Protein AF-A0A0R2JSH8-F1 (afdb_monomer_lite)

Organism: NCBI:txid1122148

Sequence (119 aa):
MTGVSPRQLRYWEQKGYIHSERNEKMASRVFNHKNFMMVKLIKFYLDDNFSLSTSVEKAQQHLNDVEATHAFVLKMHHGLVNRNGKNMIDMGYFDKEHKKRLYGYLDDAGQVVYQVAEI

Radius of gyration: 21.53 Å; chains: 1; bounding box: 46×37×56 Å

Structure (mmCIF, N/CA/C/O backbone):
data_AF-A0A0R2JSH8-F1
#
_entry.id   AF-A0A0R2JSH8-F1
#
loop_
_atom_site.group_PDB
_atom_site.id
_atom_site.type_symbol
_atom_site.label_atom_id
_atom_site.label_alt_id
_atom_site.label_comp_id
_atom_site.label_asym_id
_atom_site.label_entity_id
_atom_site.label_seq_id
_atom_site.pdbx_PDB_ins_code
_atom_site.Cartn_x
_atom_site.Cartn_y
_atom_site.Cartn_z
_atom_site.occupancy
_atom_site.B_iso_or_equiv
_atom_site.auth_seq_id
_atom_site.auth_comp_id
_atom_site.auth_asym_id
_atom_site.auth_atom_id
_atom_site.pdbx_PDB_model_num
ATOM 1 N N . MET A 1 1 ? -17.231 8.289 6.760 1.00 64.19 1 MET A N 1
ATOM 2 C CA . MET A 1 1 ? -15.815 8.620 6.461 1.00 64.19 1 MET A CA 1
ATOM 3 C C . MET A 1 1 ? -14.823 7.481 6.742 1.00 64.19 1 MET A C 1
ATOM 5 O O . MET A 1 1 ? -14.035 7.207 5.852 1.00 64.19 1 MET A O 1
ATOM 9 N N . THR A 1 2 ? -14.867 6.725 7.847 1.00 78.94 2 THR A N 1
ATOM 10 C CA . THR A 1 2 ? -14.123 5.433 7.944 1.00 78.94 2 THR A CA 1
ATOM 11 C C . THR A 1 2 ? -14.994 4.235 8.316 1.00 78.94 2 THR A C 1
ATOM 13 O O . THR A 1 2 ? -14.609 3.115 8.022 1.00 78.94 2 THR A O 1
ATOM 16 N N . GLY A 1 3 ? -16.178 4.457 8.900 1.00 86.06 3 GLY A N 1
ATOM 17 C CA . GLY A 1 3 ? -17.066 3.385 9.368 1.00 86.06 3 GLY A CA 1
ATOM 18 C C . GLY A 1 3 ? -16.689 2.831 10.748 1.00 86.06 3 GLY A C 1
ATOM 19 O O . GLY A 1 3 ? -17.269 1.845 11.181 1.00 86.06 3 GLY A O 1
ATOM 20 N N . VAL A 1 4 ? -15.723 3.453 11.433 1.00 92.06 4 VAL A N 1
ATOM 21 C CA . VAL A 1 4 ? -15.297 3.105 12.797 1.00 92.06 4 VAL A CA 1
ATOM 22 C C . VAL A 1 4 ? -15.989 4.027 13.799 1.00 92.06 4 VAL A C 1
ATOM 24 O O . VAL A 1 4 ? -16.067 5.237 13.577 1.00 92.06 4 VAL A O 1
ATOM 27 N N . SER A 1 5 ? -16.478 3.477 14.912 1.00 92.56 5 SER A N 1
ATOM 28 C CA . SER A 1 5 ? -17.132 4.274 15.956 1.00 92.56 5 SER A CA 1
ATOM 29 C C . SER A 1 5 ? -16.133 5.170 16.718 1.00 92.56 5 SER A C 1
ATOM 31 O O . SER A 1 5 ? -14.978 4.781 16.918 1.00 92.56 5 SER A O 1
ATOM 33 N N . PRO A 1 6 ? -16.559 6.332 17.254 1.00 90.12 6 PRO A N 1
ATOM 34 C CA . PRO A 1 6 ? -15.698 7.175 18.093 1.00 90.12 6 PRO A CA 1
ATOM 35 C C . PRO A 1 6 ? -15.108 6.443 19.310 1.00 90.12 6 PRO A C 1
ATOM 37 O O . PRO A 1 6 ? -13.984 6.728 19.724 1.00 90.12 6 PRO A O 1
ATOM 40 N N . ARG A 1 7 ? -15.843 5.471 19.871 1.00 92.19 7 ARG A N 1
ATOM 41 C CA . ARG A 1 7 ? -15.375 4.630 20.983 1.00 92.19 7 ARG A CA 1
ATOM 42 C C . ARG A 1 7 ? -14.214 3.731 20.563 1.00 92.19 7 ARG A C 1
ATOM 44 O O . ARG A 1 7 ? -13.235 3.650 21.299 1.00 92.19 7 ARG A O 1
ATOM 51 N N . GLN A 1 8 ? -14.299 3.099 19.392 1.00 93.88 8 GLN A N 1
ATOM 52 C CA . GLN A 1 8 ? -13.198 2.299 18.849 1.00 93.88 8 GLN A CA 1
ATOM 53 C C . GLN A 1 8 ? -11.969 3.162 18.572 1.00 93.88 8 GLN A C 1
ATOM 55 O O . GLN A 1 8 ? -10.881 2.792 18.991 1.00 93.88 8 GLN A O 1
ATOM 60 N N . LEU A 1 9 ? -12.139 4.345 17.970 1.00 92.75 9 LEU A N 1
ATOM 61 C CA . LEU A 1 9 ? -11.020 5.266 17.729 1.00 92.75 9 LEU A CA 1
ATOM 62 C C . LEU A 1 9 ? -10.327 5.685 19.031 1.00 92.75 9 LEU A C 1
ATOM 64 O O . LEU A 1 9 ? -9.103 5.710 19.098 1.00 92.75 9 LEU A O 1
ATOM 68 N N . ARG A 1 10 ? -11.096 5.974 20.089 1.00 91.50 10 ARG A N 1
ATOM 69 C CA . ARG A 1 10 ? -10.534 6.279 21.413 1.00 91.50 10 ARG A CA 1
ATOM 70 C C . ARG A 1 10 ? -9.781 5.088 21.999 1.00 91.50 10 ARG A C 1
ATOM 72 O O . ARG A 1 10 ? -8.709 5.280 22.558 1.00 91.50 10 ARG A O 1
ATOM 79 N N . TYR A 1 11 ? -10.331 3.884 21.870 1.00 94.81 11 TYR A N 1
ATOM 80 C CA . TYR A 1 11 ? -9.684 2.666 22.349 1.00 94.81 11 TYR A CA 1
ATOM 81 C C . TYR A 1 11 ? -8.379 2.370 21.597 1.00 94.81 11 TYR A C 1
ATOM 83 O O . TYR A 1 11 ? -7.367 2.080 22.226 1.00 94.81 11 TYR A O 1
ATOM 91 N N . TRP A 1 12 ? -8.370 2.495 20.268 1.00 95.75 12 TRP A N 1
ATOM 92 C CA . TRP A 1 12 ? -7.169 2.303 19.449 1.00 95.75 12 TRP A CA 1
ATOM 93 C C . TRP A 1 12 ? -6.103 3.356 19.736 1.00 95.75 12 TRP A C 1
ATOM 95 O O . TRP A 1 12 ? -4.925 3.019 19.802 1.00 95.75 12 TRP A O 1
ATOM 105 N N . GLU A 1 13 ? -6.507 4.606 19.976 1.00 93.44 13 GLU A N 1
ATOM 106 C CA . GLU A 1 13 ? -5.583 5.656 20.406 1.00 93.44 13 GLU A CA 1
ATOM 107 C C . GLU A 1 13 ? -5.010 5.380 21.801 1.00 93.44 13 GLU A C 1
ATOM 109 O O . GLU A 1 13 ? -3.806 5.484 21.999 1.00 93.44 13 GLU A O 1
ATOM 114 N N . GLN A 1 14 ? -5.836 4.947 22.760 1.00 94.19 14 GLN A N 1
ATOM 115 C CA . GLN A 1 14 ? -5.365 4.561 24.095 1.00 94.19 14 GLN A CA 1
ATOM 116 C C . GLN A 1 14 ? -4.367 3.394 24.043 1.00 94.19 14 GLN A C 1
ATOM 118 O O . GLN A 1 14 ? -3.463 3.312 24.870 1.00 94.19 14 GLN A O 1
ATOM 123 N N . LYS A 1 15 ? -4.534 2.482 23.081 1.00 95.38 15 LYS A N 1
ATOM 124 C CA . LYS A 1 15 ? -3.607 1.374 22.829 1.00 95.38 15 LYS A CA 1
ATOM 125 C C . LYS A 1 15 ? -2.358 1.783 22.037 1.00 95.38 15 LYS A C 1
ATOM 127 O O . LYS A 1 15 ? -1.476 0.949 21.869 1.00 95.38 15 LYS A O 1
ATOM 132 N N . GLY A 1 16 ? -2.274 3.030 21.569 1.00 94.44 16 GLY A N 1
ATOM 133 C CA . GLY A 1 16 ? -1.137 3.550 20.808 1.00 94.44 16 GLY A CA 1
ATOM 134 C C . GLY A 1 16 ? -1.105 3.124 19.339 1.00 94.44 16 GLY A C 1
ATOM 135 O O . GLY A 1 16 ? -0.089 3.304 18.675 1.00 94.44 16 GLY A O 1
ATOM 136 N N . TYR A 1 17 ? -2.192 2.561 18.802 1.00 95.00 17 TYR A N 1
ATOM 137 C CA . TYR A 1 17 ? -2.244 2.124 17.399 1.00 95.00 17 TYR A CA 1
ATOM 138 C C . TYR A 1 17 ? -2.401 3.294 16.426 1.00 95.00 17 TYR A C 1
ATOM 140 O O . TYR A 1 17 ? -1.993 3.210 15.271 1.00 95.00 1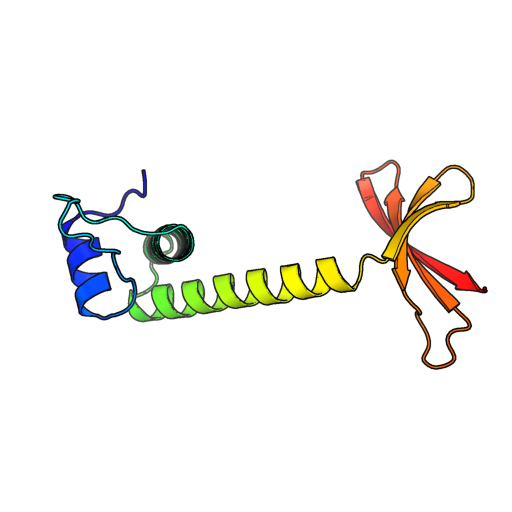7 TYR A O 1
ATOM 148 N N . ILE A 1 18 ? -3.012 4.381 16.895 1.00 94.25 18 ILE A N 1
ATOM 149 C CA . ILE A 1 18 ? -3.212 5.633 16.168 1.00 94.25 18 ILE A CA 1
ATOM 150 C C . ILE A 1 18 ? -3.011 6.803 17.130 1.00 94.25 18 ILE A C 1
ATOM 152 O O . ILE A 1 18 ? -3.199 6.651 18.332 1.00 94.25 18 ILE A O 1
ATOM 156 N N . HIS A 1 19 ? -2.676 7.975 16.609 1.00 91.56 19 HIS A N 1
ATOM 157 C CA . HIS A 1 19 ? -2.441 9.187 17.386 1.00 91.56 19 HIS A CA 1
ATOM 158 C C . HIS A 1 19 ? -3.157 10.362 16.724 1.00 91.56 19 HIS A C 1
ATOM 160 O O . HIS A 1 19 ? -2.949 10.624 15.538 1.00 91.56 19 HIS A O 1
ATOM 166 N N . SER A 1 20 ? -4.016 11.059 17.470 1.00 87.19 20 SER A N 1
ATOM 167 C CA . SER A 1 20 ? -4.564 12.328 16.993 1.00 87.19 20 SER A CA 1
ATOM 168 C C . SER A 1 20 ? -3.568 13.467 17.186 1.00 87.19 20 SER A C 1
ATOM 170 O O . SER A 1 20 ? -2.843 13.534 18.178 1.00 87.19 20 SER A O 1
ATOM 172 N N . GLU A 1 21 ? -3.563 14.392 16.237 1.00 82.81 21 GLU A N 1
ATOM 173 C CA . GLU A 1 21 ? -2.911 15.681 16.377 1.00 82.81 21 GLU A CA 1
ATOM 174 C C . GLU A 1 21 ? -3.849 16.596 17.169 1.00 82.81 21 GLU A C 1
ATOM 176 O O . GLU A 1 21 ? -5.026 16.766 16.829 1.00 82.81 21 GLU A O 1
ATOM 181 N N . ARG A 1 22 ? -3.336 17.160 18.267 1.00 72.06 22 ARG A N 1
ATOM 182 C CA . A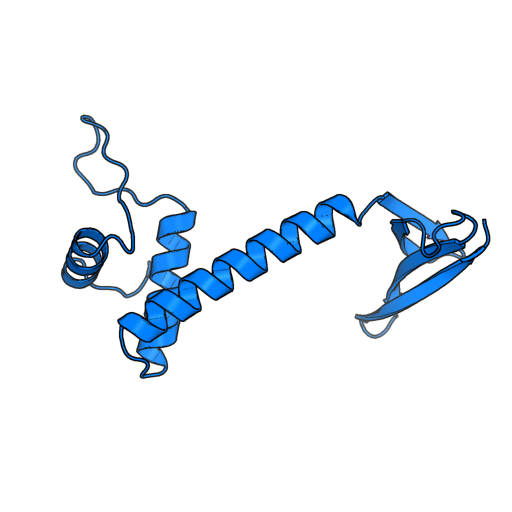RG A 1 22 ? -4.035 18.175 19.055 1.00 72.06 22 ARG A CA 1
ATOM 183 C C . ARG A 1 22 ? -3.322 19.503 18.891 1.00 72.06 22 ARG A C 1
ATOM 185 O O . ARG A 1 22 ? -2.146 19.622 19.213 1.00 72.06 22 ARG A O 1
ATOM 192 N N . ASN A 1 23 ? -4.062 20.503 18.442 1.00 64.12 23 ASN A N 1
ATOM 193 C CA . ASN A 1 23 ? -3.687 21.901 18.579 1.00 64.12 23 ASN A CA 1
ATOM 194 C C . ASN A 1 23 ? -4.654 22.523 19.593 1.00 64.12 23 ASN A C 1
ATOM 196 O O . ASN A 1 23 ? -5.838 22.196 19.571 1.00 64.12 23 ASN A O 1
ATOM 200 N N . GLU A 1 24 ? -4.180 23.416 20.461 1.00 60.91 24 GLU A N 1
ATOM 201 C CA . GLU A 1 24 ? -5.008 24.148 21.435 1.00 60.91 24 GLU A CA 1
ATOM 202 C C . GLU A 1 24 ? -6.197 24.880 20.783 1.00 60.91 24 GLU A C 1
ATOM 204 O O . GLU A 1 24 ? -7.217 25.112 21.426 1.00 60.91 24 GLU A O 1
ATOM 209 N N . LYS A 1 25 ? -6.112 25.177 19.479 1.00 65.94 25 LYS A N 1
ATOM 210 C CA . LYS A 1 25 ? -7.198 25.772 18.681 1.00 65.94 25 LYS A CA 1
ATOM 211 C C . LYS A 1 25 ? -8.207 24.765 18.111 1.00 65.94 25 LYS A C 1
ATOM 213 O O . LYS A 1 25 ? -9.209 25.173 17.530 1.00 65.94 25 LYS A O 1
ATOM 218 N N . MET A 1 26 ? -7.955 23.462 18.221 1.00 64.06 26 MET A N 1
ATOM 219 C CA . MET A 1 26 ? -8.788 22.412 17.634 1.00 64.06 26 MET A CA 1
ATOM 220 C C . MET A 1 26 ? -9.598 21.687 18.708 1.00 64.06 26 MET A C 1
ATOM 222 O O . MET A 1 26 ? -9.092 20.845 19.441 1.00 64.06 26 MET A O 1
ATOM 226 N N . ALA A 1 27 ? -10.901 21.978 18.752 1.00 65.56 27 ALA A N 1
ATOM 227 C CA . ALA A 1 27 ? -11.842 21.326 19.666 1.00 65.56 27 ALA A CA 1
ATOM 228 C C . ALA A 1 27 ? -12.084 19.835 19.341 1.00 65.56 27 ALA A C 1
ATOM 230 O O . ALA A 1 27 ? -12.579 19.087 20.184 1.00 65.56 27 ALA A O 1
ATOM 231 N N . SER A 1 28 ? -11.747 19.388 18.125 1.00 70.19 28 SER A N 1
ATOM 232 C CA . SER A 1 28 ? -11.956 18.012 17.660 1.00 70.19 28 SER A CA 1
ATOM 233 C C . SER A 1 28 ? -10.634 17.286 17.404 1.00 70.19 28 SER A C 1
ATOM 235 O O . SER A 1 28 ? -9.616 17.905 17.105 1.00 70.19 28 SER A O 1
ATOM 237 N N . ARG A 1 29 ? -10.654 15.953 17.531 1.00 73.56 29 ARG A N 1
ATOM 238 C CA . ARG A 1 29 ? -9.500 15.096 17.223 1.00 73.56 29 ARG A CA 1
ATOM 239 C C . ARG A 1 29 ? -9.248 15.101 15.721 1.00 73.56 29 ARG A C 1
ATOM 241 O O . ARG A 1 29 ? -10.123 14.678 14.967 1.00 73.56 29 ARG A O 1
ATOM 248 N N . VAL A 1 30 ? -8.049 15.498 15.311 1.00 80.56 30 VAL A N 1
ATOM 249 C CA . VAL A 1 30 ? -7.620 15.426 13.913 1.00 80.56 30 VAL A CA 1
ATOM 250 C C . VAL A 1 30 ? -6.662 14.257 13.751 1.00 80.56 30 VAL A C 1
ATOM 252 O O . VAL A 1 30 ? -5.748 14.077 14.545 1.00 80.56 30 VAL A O 1
ATOM 255 N N . PHE A 1 31 ? -6.884 13.431 12.735 1.00 84.00 31 PHE A N 1
ATOM 256 C CA . PHE A 1 31 ? -5.977 12.349 12.371 1.00 84.00 31 PHE A CA 1
ATOM 257 C C . PHE A 1 31 ? -5.335 12.705 11.038 1.00 84.00 31 PHE A C 1
ATOM 259 O O . PHE A 1 31 ? -6.044 12.958 10.063 1.00 84.00 31 PHE A O 1
ATOM 266 N N . ASN A 1 32 ? -4.005 12.717 10.994 1.00 88.94 32 ASN A N 1
ATOM 267 C CA . ASN A 1 32 ? -3.290 12.906 9.739 1.00 88.94 32 ASN A CA 1
ATOM 26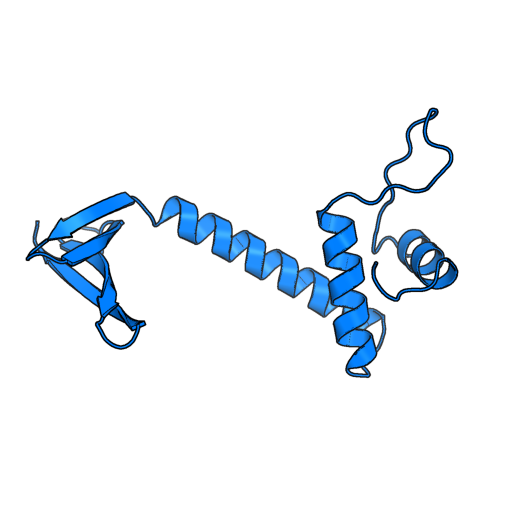8 C C . ASN A 1 32 ? -3.494 11.721 8.784 1.00 88.94 32 ASN A C 1
ATOM 270 O O . ASN A 1 32 ? -4.074 10.690 9.139 1.00 88.94 32 ASN A O 1
ATOM 274 N N . HIS A 1 33 ? -2.990 11.861 7.560 1.00 91.00 33 HIS A N 1
ATOM 275 C CA . HIS A 1 33 ? -3.185 10.869 6.507 1.00 91.00 33 HIS A CA 1
ATOM 276 C C . HIS A 1 33 ? -2.727 9.456 6.909 1.00 91.00 33 HIS A C 1
ATOM 278 O O . HIS A 1 33 ? -3.462 8.493 6.695 1.00 91.00 33 HIS A O 1
ATOM 284 N N . LYS A 1 34 ? -1.565 9.327 7.569 1.00 91.31 34 LYS A N 1
ATOM 285 C CA . LYS A 1 34 ? -1.053 8.031 8.044 1.00 91.31 34 LYS A CA 1
ATOM 286 C C . LYS A 1 34 ? -2.026 7.369 9.019 1.00 91.31 34 LYS A C 1
ATOM 288 O O . LYS A 1 34 ? -2.365 6.200 8.854 1.00 91.31 34 LYS A O 1
ATOM 293 N N . ASN A 1 35 ? -2.529 8.123 9.994 1.00 93.56 35 ASN A N 1
ATOM 294 C CA . ASN A 1 35 ? -3.516 7.617 10.946 1.00 93.56 35 ASN A CA 1
ATOM 295 C C . ASN A 1 35 ? -4.852 7.285 10.279 1.00 93.56 35 ASN A C 1
ATOM 297 O O . ASN A 1 35 ? -5.467 6.274 10.608 1.00 93.56 35 ASN A O 1
ATOM 301 N N . PHE A 1 36 ? -5.297 8.096 9.319 1.00 93.56 36 PHE A N 1
ATOM 302 C CA . PHE A 1 36 ? -6.501 7.807 8.546 1.00 93.56 36 PHE A CA 1
ATOM 303 C C . PHE A 1 36 ? -6.389 6.470 7.797 1.00 93.56 36 PHE A C 1
ATOM 305 O O . PHE A 1 36 ? -7.306 5.648 7.872 1.00 93.56 36 PHE A O 1
ATOM 312 N N . MET A 1 37 ? -5.256 6.223 7.134 1.00 95.31 37 MET A N 1
ATOM 313 C CA . MET A 1 37 ? -4.995 4.960 6.439 1.00 95.31 37 MET A CA 1
ATOM 314 C C . MET A 1 37 ? -4.890 3.781 7.409 1.00 95.31 37 MET A C 1
ATOM 316 O O . MET A 1 37 ? -5.489 2.736 7.164 1.00 95.31 37 MET A O 1
ATOM 320 N N . MET A 1 38 ? -4.229 3.970 8.553 1.00 96.62 38 MET A N 1
ATOM 321 C CA . MET A 1 38 ? -4.161 2.967 9.618 1.00 96.62 38 MET A CA 1
ATOM 322 C C . MET A 1 38 ? -5.562 2.572 10.112 1.00 96.62 38 MET A C 1
ATOM 324 O O . MET A 1 38 ? -5.892 1.391 10.164 1.00 96.62 38 MET A O 1
ATOM 328 N N . VAL A 1 39 ? -6.439 3.546 10.383 1.00 96.06 39 VAL A N 1
ATOM 329 C CA . VAL A 1 39 ? -7.842 3.299 10.773 1.00 96.06 39 VAL A CA 1
ATOM 330 C C . VAL A 1 39 ? -8.597 2.512 9.700 1.00 96.06 39 VAL A C 1
ATOM 332 O O . VAL A 1 39 ? -9.346 1.590 10.027 1.00 96.06 39 VAL A O 1
ATOM 335 N N . LYS A 1 40 ? -8.427 2.880 8.425 1.00 95.94 40 LYS A N 1
ATOM 336 C CA . LYS A 1 40 ? -9.069 2.204 7.290 1.00 95.94 40 LYS A CA 1
ATOM 337 C C . LYS A 1 40 ? -8.628 0.746 7.172 1.00 95.94 40 LYS A C 1
ATOM 339 O O . LYS A 1 40 ? -9.489 -0.117 7.038 1.00 95.94 40 LYS A O 1
ATOM 344 N N . LEU A 1 41 ? -7.328 0.481 7.265 1.00 97.50 41 LEU A N 1
ATOM 345 C CA . LEU A 1 41 ? -6.764 -0.864 7.149 1.00 97.50 41 LEU A CA 1
ATOM 346 C C . LEU A 1 41 ? -7.117 -1.742 8.351 1.00 97.50 41 LEU A C 1
ATOM 348 O O . LEU A 1 41 ? -7.528 -2.882 8.166 1.00 97.50 41 LEU A O 1
ATOM 352 N N . ILE A 1 42 ? -7.051 -1.208 9.576 1.00 97.81 42 ILE A N 1
ATOM 353 C CA . ILE A 1 42 ? -7.504 -1.943 10.766 1.00 97.81 42 ILE A CA 1
ATOM 354 C C . ILE A 1 42 ? -8.971 -2.343 10.598 1.00 97.81 42 ILE A C 1
ATOM 356 O O . ILE A 1 42 ? -9.318 -3.494 10.852 1.00 97.81 42 ILE A O 1
ATOM 360 N N . LYS A 1 43 ? -9.833 -1.421 10.145 1.00 97.25 43 LYS A N 1
ATOM 361 C CA . LYS A 1 43 ? -11.242 -1.744 9.898 1.00 97.25 43 LYS A CA 1
ATOM 362 C C . LYS A 1 43 ? -11.413 -2.799 8.807 1.00 97.25 43 LYS A C 1
ATOM 364 O O . LYS A 1 43 ? -12.176 -3.726 9.028 1.00 97.25 43 LYS A O 1
ATOM 369 N N . PHE A 1 44 ? -10.696 -2.686 7.694 1.00 97.12 44 PHE A N 1
ATOM 370 C CA . PHE A 1 44 ? -10.732 -3.678 6.620 1.00 97.12 44 PHE A CA 1
ATOM 371 C C . PHE A 1 44 ? -10.460 -5.096 7.149 1.00 97.12 44 PHE A C 1
ATOM 373 O O . PHE A 1 44 ? -11.281 -5.985 6.968 1.00 97.12 44 PHE A O 1
ATOM 380 N N . TYR A 1 45 ? -9.387 -5.290 7.920 1.00 98.19 45 TYR A N 1
ATOM 381 C CA . TYR A 1 45 ? -9.083 -6.609 8.482 1.00 98.19 45 TYR A CA 1
ATOM 382 C C . TYR A 1 45 ? -10.056 -7.041 9.592 1.00 98.19 45 TYR A C 1
ATOM 384 O O . TYR A 1 45 ? -10.331 -8.226 9.752 1.00 98.19 45 TYR A O 1
ATOM 392 N N . LEU A 1 46 ? -10.614 -6.112 10.372 1.00 97.44 46 LEU A N 1
ATOM 393 C CA . LEU A 1 46 ? -11.685 -6.458 11.317 1.00 97.44 46 LEU A CA 1
ATOM 394 C C . LEU A 1 46 ? -12.949 -6.947 10.598 1.00 97.44 46 LEU A C 1
ATOM 396 O O . LEU A 1 46 ? -13.593 -7.875 11.081 1.00 97.44 46 LEU A O 1
ATOM 400 N N . ASP A 1 47 ? -13.291 -6.334 9.465 1.00 97.19 47 ASP A N 1
ATOM 401 C CA . ASP A 1 47 ? -14.438 -6.732 8.645 1.00 97.19 47 ASP A CA 1
ATOM 402 C C . ASP A 1 47 ? -14.217 -8.128 8.015 1.00 97.19 47 ASP A C 1
ATOM 404 O O . ASP A 1 47 ? -15.177 -8.873 7.835 1.00 97.19 47 ASP A O 1
ATOM 408 N N . ASP A 1 48 ? -12.957 -8.535 7.820 1.00 97.19 48 ASP A N 1
ATOM 409 C CA . ASP A 1 48 ? -12.538 -9.892 7.425 1.00 97.19 48 ASP A CA 1
ATOM 410 C C . ASP A 1 48 ? -12.480 -10.898 8.601 1.00 97.19 48 ASP A C 1
ATOM 412 O O . ASP A 1 48 ? -11.949 -12.001 8.469 1.00 97.19 48 ASP A O 1
ATOM 416 N N . ASN A 1 49 ? -13.056 -10.556 9.759 1.00 97.31 49 ASN A N 1
ATOM 417 C CA . ASN A 1 49 ? -13.118 -11.378 10.978 1.00 97.31 49 ASN A CA 1
ATOM 418 C C . ASN A 1 49 ? -11.769 -11.633 11.679 1.00 97.31 49 ASN A C 1
ATOM 420 O O . ASN A 1 49 ? -11.662 -12.542 12.508 1.00 97.31 49 ASN A O 1
ATOM 424 N N . PHE A 1 50 ? -10.735 -10.830 11.411 1.00 97.88 50 PHE A N 1
ATOM 425 C CA . PHE A 1 50 ? -9.496 -10.899 12.188 1.00 97.88 50 PHE A CA 1
ATOM 426 C C . PHE A 1 50 ? -9.662 -10.293 13.592 1.00 97.88 50 PHE A C 1
ATOM 428 O O . PHE A 1 50 ? -10.494 -9.419 13.842 1.00 97.88 50 PHE A O 1
ATOM 435 N N . SER A 1 51 ? -8.819 -10.738 14.532 1.00 97.88 51 SER A N 1
ATOM 436 C CA . SER A 1 51 ? -8.708 -10.102 15.850 1.00 97.88 51 SER A CA 1
ATOM 437 C C . SER A 1 51 ? -8.104 -8.698 15.730 1.00 97.88 51 SER A C 1
ATOM 439 O O . SER A 1 51 ? -7.311 -8.444 14.827 1.00 97.88 51 SER A O 1
ATOM 441 N N . LEU A 1 52 ? -8.393 -7.794 16.676 1.00 96.62 52 LEU A N 1
ATOM 442 C CA . LEU A 1 52 ? -7.835 -6.436 16.636 1.00 96.62 52 LEU A CA 1
ATOM 443 C C . LEU A 1 52 ? -6.301 -6.418 16.582 1.00 96.62 52 LEU A C 1
ATOM 445 O O . LEU A 1 52 ? -5.739 -5.630 15.828 1.00 96.62 52 LEU A O 1
ATOM 449 N N . SER A 1 53 ? -5.624 -7.272 17.355 1.00 97.31 53 SER A N 1
ATOM 450 C CA . SER A 1 53 ? -4.159 -7.350 17.337 1.00 97.31 53 SER A CA 1
ATOM 451 C C . SER A 1 53 ? -3.638 -7.764 15.963 1.00 97.31 53 SER A C 1
ATOM 453 O O . SER A 1 53 ? -2.729 -7.126 15.441 1.00 97.31 53 SER A O 1
ATOM 455 N N . THR A 1 54 ? -4.267 -8.765 15.341 1.00 98.44 54 THR A N 1
ATOM 456 C CA . THR A 1 54 ? -3.903 -9.225 13.994 1.00 98.44 54 THR A CA 1
ATOM 457 C C . THR A 1 54 ? -4.196 -8.157 12.939 1.00 98.44 54 THR A C 1
ATOM 459 O O . THR A 1 54 ? -3.391 -7.942 12.037 1.00 98.44 54 THR A O 1
ATOM 462 N N . SER A 1 55 ? -5.319 -7.444 13.055 1.00 98.38 55 SER A N 1
ATOM 463 C CA . SER A 1 55 ? -5.675 -6.350 12.148 1.00 98.38 55 SER A CA 1
ATOM 464 C C . SER A 1 55 ? -4.685 -5.189 12.218 1.00 98.38 55 SER A C 1
ATOM 466 O O . SER A 1 55 ? -4.345 -4.619 11.185 1.00 98.38 55 SER A O 1
ATOM 468 N N . VAL A 1 56 ? -4.201 -4.843 13.416 1.00 98.12 56 VAL A N 1
ATOM 469 C CA . VAL A 1 56 ? -3.174 -3.805 13.609 1.00 98.12 56 VAL A CA 1
ATOM 470 C C . VAL A 1 56 ? -1.846 -4.228 12.990 1.00 98.12 56 VAL A C 1
ATOM 472 O O . VAL A 1 56 ? -1.242 -3.439 12.267 1.00 98.12 56 VAL A O 1
ATOM 475 N N . GLU A 1 57 ? -1.413 -5.466 13.225 1.00 98.25 57 GLU A N 1
ATOM 476 C CA . GLU A 1 57 ? -0.181 -6.009 12.646 1.00 98.25 57 GLU A CA 1
ATOM 477 C C . GLU A 1 57 ? -0.226 -5.989 11.113 1.00 98.25 57 GLU A C 1
ATOM 479 O O . GLU A 1 57 ? 0.654 -5.415 10.469 1.00 98.25 57 GLU A O 1
ATOM 484 N N . LYS A 1 58 ? -1.303 -6.518 10.520 1.00 98.44 58 LYS A N 1
ATOM 485 C CA . LYS A 1 58 ? -1.497 -6.522 9.065 1.00 98.44 58 LYS A CA 1
ATOM 486 C C . LYS A 1 58 ? -1.608 -5.117 8.479 1.00 98.44 58 LYS A C 1
ATOM 488 O O . LYS A 1 58 ? -1.101 -4.871 7.387 1.00 98.44 58 LYS A O 1
ATOM 493 N N . ALA A 1 59 ? -2.262 -4.187 9.176 1.00 98.00 59 ALA A N 1
ATOM 494 C CA . ALA A 1 59 ? -2.339 -2.793 8.746 1.00 98.00 59 ALA A CA 1
ATOM 495 C C . ALA A 1 59 ? -0.957 -2.128 8.742 1.00 98.00 59 ALA A C 1
ATOM 497 O O . ALA A 1 59 ? -0.610 -1.450 7.776 1.00 98.00 59 ALA A O 1
ATOM 498 N N . GLN A 1 60 ? -0.152 -2.363 9.780 1.00 97.38 60 GLN A N 1
ATOM 499 C CA . GLN A 1 60 ? 1.205 -1.833 9.856 1.00 97.38 60 GLN A CA 1
ATOM 500 C C . GLN A 1 60 ? 2.097 -2.416 8.760 1.00 97.38 60 GLN A C 1
ATOM 502 O O . GLN A 1 60 ? 2.813 -1.665 8.101 1.00 97.38 60 GLN A O 1
ATOM 507 N N . GLN A 1 61 ? 2.022 -3.729 8.535 1.00 97.88 61 GLN A N 1
ATOM 508 C CA . GLN A 1 61 ? 2.759 -4.390 7.462 1.00 97.88 61 GLN A CA 1
ATOM 509 C C . GLN A 1 61 ? 2.368 -3.821 6.095 1.00 97.88 61 GLN A C 1
ATOM 511 O O . GLN A 1 61 ? 3.238 -3.404 5.343 1.00 97.88 61 GLN A O 1
ATOM 516 N N . HIS A 1 62 ? 1.069 -3.681 5.822 1.00 97.50 62 HIS A N 1
ATOM 517 C CA . HIS A 1 62 ? 0.584 -3.113 4.567 1.00 97.50 62 HIS A CA 1
ATOM 518 C C . HIS A 1 62 ? 1.107 -1.686 4.332 1.00 97.50 62 HIS A C 1
ATOM 520 O O . HIS A 1 62 ? 1.533 -1.355 3.229 1.00 97.50 62 HIS A O 1
ATOM 526 N N . LEU A 1 63 ? 1.099 -0.825 5.357 1.00 95.88 63 LEU A N 1
ATOM 527 C CA . LEU A 1 63 ? 1.646 0.531 5.231 1.00 95.88 63 LEU A CA 1
ATOM 528 C C . LEU A 1 63 ? 3.157 0.524 4.973 1.00 95.88 63 LEU A C 1
ATOM 530 O O . LEU A 1 63 ? 3.625 1.303 4.146 1.00 95.88 63 LEU A O 1
ATOM 534 N N . ASN A 1 64 ? 3.899 -0.360 5.644 1.00 96.06 64 ASN A N 1
ATOM 535 C CA . ASN A 1 64 ? 5.337 -0.506 5.433 1.00 96.06 64 ASN A CA 1
ATOM 536 C C . ASN A 1 64 ? 5.646 -0.992 4.007 1.00 96.06 64 ASN A C 1
ATOM 538 O O . ASN A 1 64 ? 6.553 -0.463 3.368 1.00 96.06 64 ASN A O 1
ATOM 542 N N . ASP A 1 65 ? 4.873 -1.950 3.490 1.00 96.19 65 ASP A N 1
ATOM 543 C CA . ASP A 1 65 ? 5.034 -2.482 2.134 1.00 96.19 65 ASP A CA 1
ATOM 544 C C . ASP A 1 65 ? 4.775 -1.396 1.081 1.00 96.19 65 ASP A C 1
ATOM 546 O O . ASP A 1 65 ? 5.541 -1.252 0.125 1.00 96.19 65 ASP A O 1
ATOM 550 N N . VAL A 1 66 ? 3.735 -0.577 1.277 1.00 95.31 66 VAL A N 1
ATOM 551 C CA . VAL A 1 66 ? 3.436 0.570 0.405 1.00 95.31 66 VAL A CA 1
ATOM 552 C C . VAL A 1 66 ? 4.560 1.607 0.452 1.00 95.31 66 VAL A C 1
ATOM 554 O O . VAL A 1 66 ? 4.991 2.081 -0.599 1.00 95.31 66 VAL A O 1
ATOM 557 N N . GLU A 1 67 ? 5.065 1.945 1.640 1.00 93.06 67 GLU A N 1
ATOM 558 C CA . GLU A 1 67 ? 6.158 2.911 1.806 1.00 93.06 67 GLU A CA 1
ATOM 559 C C . GLU A 1 67 ? 7.447 2.430 1.123 1.00 93.06 67 GLU A C 1
ATOM 561 O O . GLU A 1 67 ? 8.060 3.178 0.355 1.00 93.06 67 GLU A O 1
ATOM 566 N N . ALA A 1 68 ? 7.817 1.163 1.329 1.00 94.00 68 ALA A N 1
ATOM 567 C CA . ALA A 1 68 ? 8.981 0.550 0.699 1.00 94.00 68 ALA A CA 1
ATOM 568 C C . ALA A 1 68 ? 8.840 0.493 -0.829 1.00 94.00 68 ALA A C 1
ATOM 570 O O . ALA A 1 68 ? 9.764 0.872 -1.552 1.00 94.00 68 ALA A O 1
ATOM 571 N N . THR A 1 69 ? 7.669 0.085 -1.327 1.00 93.81 69 THR A N 1
ATOM 572 C CA . THR A 1 69 ? 7.376 0.014 -2.766 1.00 93.81 69 THR A CA 1
ATOM 573 C C . THR A 1 69 ? 7.452 1.395 -3.407 1.00 93.81 69 THR A C 1
ATOM 575 O O . THR A 1 69 ? 8.112 1.568 -4.429 1.00 93.81 69 THR A O 1
ATOM 578 N N . HIS A 1 70 ? 6.832 2.403 -2.793 1.00 91.88 70 HIS A N 1
ATOM 579 C CA . HIS A 1 70 ? 6.858 3.774 -3.293 1.00 91.88 70 HIS A CA 1
ATOM 580 C C . HIS A 1 70 ? 8.287 4.332 -3.340 1.00 91.88 70 HIS A C 1
ATOM 582 O O . HIS A 1 70 ? 8.709 4.877 -4.362 1.00 91.88 70 HIS A O 1
ATOM 588 N N . ALA A 1 71 ? 9.065 4.141 -2.269 1.00 92.69 71 ALA A N 1
ATOM 589 C CA . ALA A 1 71 ? 10.462 4.561 -2.221 1.00 92.69 71 ALA A CA 1
ATOM 590 C C . ALA A 1 71 ? 11.320 3.859 -3.285 1.00 92.69 71 ALA A C 1
ATOM 592 O O . ALA A 1 71 ? 12.200 4.487 -3.874 1.00 92.69 71 ALA A O 1
ATOM 593 N N . PHE A 1 72 ? 11.068 2.574 -3.542 1.00 91.12 72 PHE A N 1
ATOM 594 C CA . PHE A 1 72 ? 11.740 1.828 -4.600 1.00 91.12 72 PHE A CA 1
ATOM 595 C C . PHE A 1 72 ? 11.384 2.373 -5.989 1.00 91.12 72 PHE A C 1
ATOM 597 O O . PHE A 1 72 ? 12.287 2.713 -6.749 1.00 91.12 72 PHE A O 1
ATOM 604 N N . VAL A 1 73 ? 10.094 2.523 -6.305 1.00 88.56 73 VAL A N 1
ATOM 605 C CA . VAL A 1 73 ? 9.621 2.990 -7.621 1.00 88.56 73 VAL A CA 1
ATOM 606 C C . VAL A 1 73 ? 10.155 4.386 -7.950 1.00 88.56 73 VAL A C 1
ATOM 608 O O . VAL A 1 73 ? 10.634 4.602 -9.062 1.00 88.56 73 VAL A O 1
ATOM 611 N N . LEU A 1 74 ? 10.150 5.311 -6.982 1.00 88.00 74 LEU A N 1
ATOM 612 C CA . LEU A 1 74 ? 10.696 6.659 -7.175 1.00 88.00 74 LEU A CA 1
ATOM 613 C C . LEU A 1 74 ? 12.195 6.664 -7.494 1.00 88.00 74 LEU A C 1
ATOM 615 O O . LEU A 1 74 ? 12.647 7.506 -8.262 1.00 88.00 74 LEU A O 1
ATOM 619 N N . LYS A 1 75 ? 12.967 5.749 -6.897 1.00 87.88 75 LYS A N 1
ATOM 620 C CA . LYS A 1 75 ? 14.415 5.638 -7.140 1.00 87.88 75 LYS A CA 1
ATOM 621 C C . LYS A 1 75 ? 14.741 4.877 -8.418 1.00 87.88 75 LYS A C 1
ATOM 623 O O . LYS A 1 75 ? 15.769 5.131 -9.029 1.00 87.88 75 LYS A O 1
ATOM 628 N N . MET A 1 76 ? 13.898 3.917 -8.775 1.00 86.56 76 MET A N 1
ATOM 629 C CA . MET A 1 76 ? 14.075 3.074 -9.948 1.00 86.56 76 MET A CA 1
ATOM 630 C C . MET A 1 76 ? 13.781 3.855 -11.241 1.00 86.56 76 MET A C 1
ATOM 632 O O . MET A 1 76 ? 14.473 3.665 -12.239 1.00 86.56 76 MET A O 1
ATOM 636 N N . HIS A 1 77 ? 12.802 4.765 -11.223 1.00 82.62 77 HIS A N 1
ATOM 637 C CA . HIS A 1 77 ? 12.439 5.580 -12.382 1.00 82.62 77 HIS A CA 1
ATOM 638 C C . HIS A 1 77 ? 13.532 6.612 -12.726 1.00 82.62 77 HIS A C 1
ATOM 640 O O . HIS A 1 77 ? 13.660 7.654 -12.081 1.00 82.62 77 HIS A O 1
ATOM 646 N N . HIS A 1 78 ? 14.265 6.362 -13.812 1.00 85.31 78 HIS A N 1
ATOM 647 C CA . HIS A 1 78 ? 15.269 7.266 -14.384 1.00 85.31 78 HIS A CA 1
ATOM 648 C C . HIS A 1 78 ? 14.725 8.157 -15.513 1.00 85.31 78 HIS A C 1
ATOM 650 O O . HIS A 1 78 ? 15.493 8.877 -16.150 1.00 85.31 78 HIS A O 1
ATOM 656 N N . GLY A 1 79 ? 13.410 8.145 -15.750 1.00 86.94 79 GLY A N 1
ATOM 657 C CA . GLY A 1 79 ? 12.744 8.993 -16.738 1.00 86.94 79 GLY A CA 1
ATOM 658 C C . GLY A 1 79 ? 11.919 8.215 -17.759 1.00 86.94 79 GLY A C 1
ATOM 659 O O . GLY A 1 79 ? 11.990 6.989 -17.854 1.00 86.94 79 GLY A O 1
ATOM 660 N N . LEU A 1 80 ? 11.147 8.962 -18.548 1.00 89.75 80 LEU A N 1
ATOM 661 C CA . LEU A 1 80 ? 10.459 8.447 -19.726 1.00 89.75 80 LEU A CA 1
ATOM 662 C C . LEU A 1 80 ? 11.365 8.587 -20.949 1.00 89.75 80 LEU A C 1
ATOM 664 O O . LEU A 1 80 ? 11.937 9.650 -21.190 1.00 89.75 80 LEU A O 1
ATOM 668 N N . VAL A 1 81 ? 11.460 7.524 -21.738 1.00 91.31 81 VAL A N 1
ATOM 669 C CA . VAL A 1 81 ? 12.224 7.480 -22.985 1.00 91.31 81 VAL A CA 1
ATOM 670 C C . VAL A 1 81 ? 11.327 7.003 -24.121 1.00 91.31 81 VAL A C 1
ATOM 672 O O . VAL A 1 81 ? 10.489 6.124 -23.932 1.00 91.31 81 VAL A O 1
ATOM 675 N N . ASN A 1 82 ? 11.504 7.560 -25.319 1.00 90.62 82 ASN A N 1
ATOM 676 C CA . ASN A 1 82 ? 10.896 7.005 -26.524 1.00 90.62 82 ASN A CA 1
ATOM 677 C C . ASN A 1 82 ? 11.929 6.126 -27.236 1.00 90.62 82 ASN A C 1
ATOM 679 O O . ASN A 1 82 ? 12.990 6.613 -27.628 1.00 90.62 82 ASN A O 1
ATOM 683 N N . ARG A 1 83 ? 11.644 4.831 -27.385 1.00 83.44 83 ARG A N 1
ATOM 684 C CA . ARG A 1 83 ? 12.484 3.901 -28.153 1.00 83.44 83 ARG A CA 1
ATOM 685 C C . ARG A 1 83 ? 11.603 3.083 -29.080 1.00 83.44 83 ARG A C 1
ATOM 687 O O . ARG A 1 83 ? 10.601 2.521 -28.650 1.00 83.44 83 ARG A O 1
ATOM 694 N N . ASN A 1 84 ? 11.981 3.001 -30.355 1.00 83.00 84 ASN A N 1
ATOM 695 C CA . ASN A 1 84 ? 11.244 2.253 -31.381 1.00 83.00 84 ASN A CA 1
ATOM 696 C C . ASN A 1 84 ? 9.747 2.625 -31.445 1.00 83.00 84 ASN A C 1
ATOM 698 O O . ASN A 1 84 ? 8.895 1.756 -31.612 1.00 83.00 84 ASN A O 1
ATOM 702 N N . GLY A 1 85 ? 9.419 3.907 -31.244 1.00 84.94 85 GLY A N 1
ATOM 703 C CA . GLY A 1 85 ? 8.039 4.401 -31.238 1.00 84.94 85 GLY A CA 1
ATOM 704 C C . GLY A 1 85 ? 7.239 4.079 -29.971 1.00 84.94 85 GLY A C 1
ATOM 705 O O . GLY A 1 85 ? 6.076 4.464 -29.888 1.00 84.94 85 GLY A O 1
ATOM 706 N N . LYS A 1 86 ? 7.837 3.420 -28.969 1.00 86.88 86 LYS A N 1
ATOM 707 C CA . LYS A 1 86 ? 7.199 3.114 -27.684 1.00 86.88 86 LYS A CA 1
ATOM 708 C C . LYS A 1 86 ? 7.696 4.060 -26.597 1.00 86.88 86 LYS A C 1
ATOM 710 O O . LYS A 1 86 ? 8.901 4.275 -26.458 1.00 86.88 86 LYS A O 1
ATOM 715 N N . ASN A 1 87 ? 6.768 4.589 -25.803 1.00 91.19 87 ASN A N 1
ATOM 716 C CA . ASN A 1 87 ? 7.096 5.300 -24.571 1.00 91.19 87 ASN A CA 1
ATOM 717 C C . ASN A 1 87 ? 7.381 4.268 -23.477 1.00 91.19 87 ASN A C 1
ATOM 719 O O . ASN A 1 87 ? 6.523 3.449 -23.152 1.00 91.19 87 ASN A O 1
ATOM 723 N N . MET A 1 88 ? 8.590 4.300 -22.932 1.00 94.00 88 MET A N 1
ATOM 724 C CA . MET A 1 88 ? 9.080 3.355 -21.934 1.00 94.00 88 MET A CA 1
ATOM 725 C C . MET A 1 88 ? 9.593 4.114 -20.713 1.00 94.00 88 MET A C 1
ATOM 727 O O . MET A 1 88 ? 10.038 5.255 -20.818 1.00 94.00 88 MET A O 1
ATOM 731 N N . ILE A 1 89 ? 9.569 3.464 -19.559 1.00 93.50 89 ILE A N 1
ATOM 732 C CA . ILE A 1 89 ? 10.231 3.924 -18.341 1.00 93.50 89 ILE A CA 1
ATOM 733 C C . ILE A 1 89 ? 11.650 3.352 -18.335 1.00 93.50 89 ILE A C 1
ATOM 735 O O . ILE A 1 89 ? 11.813 2.135 -18.433 1.00 93.50 89 ILE A O 1
ATOM 739 N N . ASP A 1 90 ? 12.668 4.207 -18.214 1.00 94.12 90 ASP A N 1
ATOM 740 C CA . ASP A 1 90 ? 14.038 3.783 -17.901 1.00 94.12 90 ASP A CA 1
ATOM 741 C C . ASP A 1 90 ? 14.106 3.404 -16.421 1.00 94.12 90 ASP A C 1
ATOM 743 O O . ASP A 1 90 ? 13.817 4.216 -15.542 1.00 94.12 90 ASP A O 1
ATOM 747 N N . MET A 1 91 ? 14.461 2.151 -16.161 1.00 93.94 91 MET A N 1
ATOM 748 C CA . MET A 1 91 ? 14.505 1.554 -14.829 1.00 93.94 91 MET A CA 1
ATOM 749 C C . MET A 1 91 ? 15.931 1.434 -14.280 1.00 93.94 91 MET A C 1
ATOM 751 O O . MET A 1 91 ? 16.148 0.885 -13.201 1.00 93.94 91 MET A O 1
ATOM 755 N N . GLY A 1 92 ? 16.914 1.978 -15.001 1.00 92.25 92 GLY A N 1
ATOM 756 C CA . GLY A 1 92 ? 18.315 2.011 -14.603 1.00 92.25 92 GLY A CA 1
ATOM 757 C C . GLY A 1 92 ? 19.163 0.905 -15.197 1.00 92.25 92 GLY A C 1
ATOM 758 O O . GLY A 1 92 ? 18.757 0.182 -16.112 1.00 92.25 92 GLY A O 1
ATOM 759 N N . TYR A 1 93 ? 20.390 0.810 -14.687 1.00 93.44 93 TYR A N 1
ATOM 760 C CA . TYR A 1 93 ? 21.329 -0.228 -15.092 1.00 93.44 93 TYR A CA 1
ATOM 761 C C . TYR A 1 93 ? 20.851 -1.600 -14.622 1.00 93.44 93 TYR A C 1
ATOM 763 O O . TYR A 1 93 ? 20.498 -1.787 -13.459 1.00 93.44 93 TYR A O 1
ATOM 771 N N . PHE A 1 94 ? 20.851 -2.558 -15.544 1.00 93.75 94 PHE A N 1
ATOM 772 C CA . PHE A 1 94 ? 20.473 -3.939 -15.266 1.00 93.75 94 PHE A CA 1
ATOM 773 C C . PHE A 1 94 ? 21.646 -4.750 -14.700 1.00 93.75 94 PHE A C 1
ATOM 775 O O . PHE A 1 94 ? 21.451 -5.698 -13.943 1.00 93.75 94 PHE A O 1
ATOM 782 N N . ASP A 1 95 ? 22.872 -4.379 -15.065 1.00 92.94 95 ASP A N 1
ATOM 783 C CA . ASP A 1 95 ? 24.105 -5.062 -14.702 1.00 92.94 95 ASP A CA 1
ATOM 784 C C . ASP A 1 95 ? 25.048 -4.166 -13.888 1.00 92.94 95 ASP A C 1
ATOM 786 O O . ASP A 1 95 ? 25.032 -2.941 -13.984 1.00 92.94 95 ASP A O 1
ATOM 790 N N . LYS A 1 96 ? 25.922 -4.791 -13.089 1.00 92.50 96 LYS A N 1
ATOM 791 C CA . LYS A 1 96 ? 26.896 -4.071 -12.246 1.00 92.50 96 LYS A CA 1
ATOM 792 C C . LYS A 1 96 ? 27.954 -3.317 -13.053 1.00 92.50 96 LYS A C 1
ATOM 794 O O . LYS A 1 96 ? 28.544 -2.374 -12.544 1.00 92.50 96 LYS A O 1
ATOM 799 N N . GLU A 1 97 ? 28.210 -3.755 -14.284 1.00 95.69 97 GLU A N 1
ATOM 800 C CA . GLU A 1 97 ? 29.169 -3.124 -15.195 1.00 95.69 97 GLU A CA 1
ATOM 801 C C . GLU A 1 97 ? 28.586 -1.897 -15.908 1.00 95.69 97 GLU A C 1
ATOM 803 O O . GLU A 1 97 ? 29.319 -1.212 -16.617 1.00 95.69 97 GLU A O 1
ATOM 808 N N . HIS A 1 98 ? 2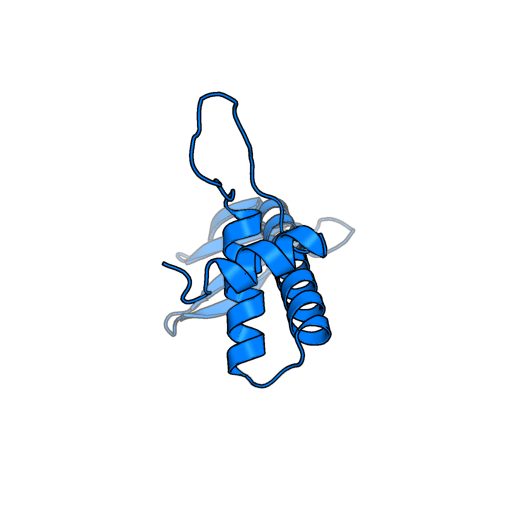7.292 -1.610 -15.711 1.00 93.25 98 HIS A N 1
ATOM 809 C CA . HIS A 1 98 ? 26.579 -0.490 -16.321 1.00 93.25 98 HIS A CA 1
ATOM 810 C C . HIS A 1 98 ? 26.593 -0.507 -17.863 1.00 93.25 98 HIS A C 1
ATOM 812 O O . HIS A 1 98 ? 26.588 0.550 -18.493 1.00 93.25 98 HIS A O 1
ATOM 818 N N . LYS A 1 99 ? 26.587 -1.694 -18.485 1.00 95.75 99 LYS A N 1
ATOM 819 C CA . LYS A 1 99 ? 26.556 -1.862 -19.952 1.00 95.75 99 LYS A CA 1
ATOM 820 C C . LYS A 1 99 ? 25.159 -2.149 -20.492 1.00 95.75 99 LYS A C 1
ATOM 822 O O . LYS A 1 99 ? 24.956 -2.155 -21.705 1.00 95.75 99 LYS A O 1
ATOM 827 N N . LYS A 1 100 ? 24.188 -2.417 -19.615 1.00 95.88 100 LYS A N 1
ATOM 828 C CA . LYS A 1 100 ? 22.809 -2.749 -19.984 1.00 95.88 100 LYS A CA 1
ATOM 829 C C . LYS A 1 100 ? 21.820 -1.892 -19.209 1.00 95.88 100 LYS A C 1
ATOM 831 O O . LYS A 1 100 ? 21.974 -1.676 -18.009 1.00 95.88 100 LYS A O 1
ATOM 836 N N . ARG A 1 101 ? 20.766 -1.437 -19.883 1.00 94.25 101 ARG A N 1
ATOM 837 C CA . ARG A 1 101 ? 19.620 -0.732 -19.289 1.00 94.25 101 ARG A CA 1
ATOM 838 C C . ARG A 1 101 ? 18.395 -1.624 -19.258 1.00 94.25 101 ARG A C 1
ATOM 840 O O . ARG A 1 101 ? 18.154 -2.369 -20.207 1.00 94.25 101 ARG A O 1
ATOM 847 N N . LEU A 1 102 ? 17.614 -1.508 -18.192 1.00 94.94 102 LEU A N 1
ATOM 848 C CA . LEU A 1 102 ? 16.296 -2.115 -18.074 1.00 94.94 102 LEU A CA 1
ATOM 849 C C . LEU A 1 102 ? 15.221 -1.071 -18.393 1.00 94.94 102 LEU A C 1
ATOM 851 O O . LEU A 1 102 ? 15.241 0.033 -17.856 1.00 94.94 102 LEU A O 1
ATOM 855 N N . TYR A 1 103 ? 14.259 -1.443 -19.230 1.00 94.50 103 TYR A N 1
ATOM 856 C CA . TYR A 1 103 ? 13.110 -0.623 -19.596 1.00 94.50 103 TYR A CA 1
ATOM 857 C C . TYR A 1 103 ? 11.804 -1.358 -19.317 1.00 94.50 103 TYR A C 1
ATOM 859 O O . TYR A 1 103 ? 11.730 -2.578 -19.476 1.00 94.50 103 TYR A O 1
ATOM 867 N N . GLY A 1 104 ? 10.775 -0.614 -18.916 1.00 93.81 104 GLY A N 1
ATOM 868 C CA . GLY A 1 104 ? 9.423 -1.124 -18.688 1.00 93.81 104 GLY A CA 1
ATOM 869 C C . GLY A 1 104 ? 8.395 -0.341 -19.491 1.00 93.81 104 GLY A C 1
ATOM 870 O O . GLY A 1 104 ? 8.499 0.879 -19.597 1.00 93.81 104 GLY A O 1
ATOM 871 N N . TYR A 1 105 ? 7.405 -1.016 -20.064 1.00 93.38 105 TYR A N 1
ATOM 872 C CA . TYR A 1 105 ? 6.294 -0.372 -20.767 1.00 93.38 105 TYR A CA 1
ATOM 873 C C . TYR A 1 105 ? 5.036 -1.240 -20.711 1.00 93.38 105 TYR A C 1
ATOM 875 O O . TYR A 1 105 ? 5.105 -2.408 -20.333 1.00 93.38 105 TYR A O 1
ATOM 883 N N . LEU A 1 106 ? 3.891 -0.660 -21.069 1.00 93.12 106 LEU A N 1
ATOM 884 C CA . LEU A 1 106 ? 2.647 -1.402 -21.260 1.00 93.12 106 LEU A CA 1
ATOM 885 C C . LEU A 1 106 ? 2.502 -1.755 -22.740 1.00 93.12 106 LEU A C 1
ATOM 887 O O . LEU A 1 106 ? 2.665 -0.879 -23.591 1.00 93.12 106 LEU A O 1
ATOM 891 N N . ASP A 1 107 ? 2.237 -3.021 -23.047 1.00 91.88 107 ASP A N 1
ATOM 892 C CA . ASP A 1 107 ? 1.874 -3.429 -24.404 1.00 91.88 107 ASP A CA 1
ATOM 8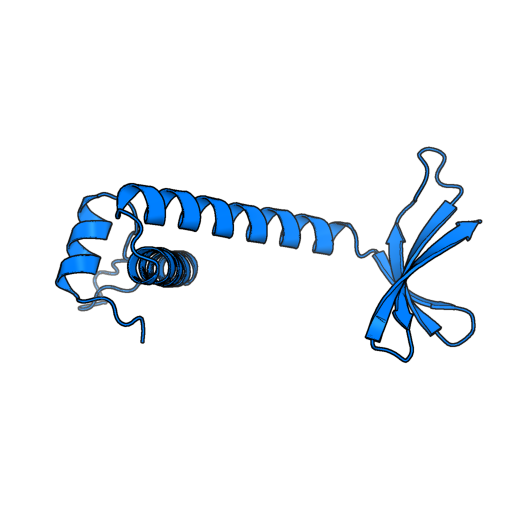93 C C . ASP A 1 107 ? 0.435 -3.016 -24.766 1.00 91.88 107 ASP A C 1
ATOM 895 O O . ASP A 1 107 ? -0.284 -2.409 -23.968 1.00 91.88 107 ASP A O 1
ATOM 899 N N . ASP A 1 108 ? 0.005 -3.355 -25.982 1.00 91.69 108 ASP A N 1
ATOM 900 C CA . ASP A 1 108 ? -1.321 -2.992 -26.494 1.00 91.69 108 ASP A CA 1
ATOM 901 C C . ASP A 1 108 ? -2.471 -3.647 -25.701 1.00 91.69 108 ASP A C 1
ATOM 903 O O . ASP A 1 108 ? -3.606 -3.174 -25.747 1.00 91.69 108 ASP A O 1
ATOM 907 N N . ALA A 1 109 ? -2.188 -4.712 -24.942 1.00 94.50 109 ALA A N 1
ATOM 908 C CA . ALA A 1 109 ? -3.131 -5.372 -24.040 1.00 94.50 109 ALA A CA 1
ATOM 909 C C . ALA A 1 109 ? -3.070 -4.818 -22.601 1.00 94.50 109 ALA A C 1
ATOM 911 O O . ALA A 1 109 ? -3.750 -5.332 -21.708 1.00 94.50 109 ALA A O 1
ATOM 912 N N . GLY A 1 110 ? -2.258 -3.784 -22.358 1.00 92.00 110 GLY A N 1
ATOM 913 C CA . GLY A 1 110 ? -2.041 -3.196 -21.039 1.00 92.00 110 GLY A CA 1
ATOM 914 C C . GLY A 1 110 ? -1.198 -4.066 -20.104 1.00 92.00 110 GLY A C 1
ATOM 915 O O . GLY A 1 110 ? -1.210 -3.833 -18.895 1.00 92.00 110 GLY A O 1
ATOM 916 N N . GLN A 1 111 ? -0.486 -5.070 -20.623 1.00 94.44 111 GLN A N 1
ATOM 917 C CA . GLN A 1 111 ? 0.398 -5.922 -19.832 1.00 94.44 111 GLN A CA 1
ATOM 918 C C . GLN A 1 111 ? 1.770 -5.275 -19.674 1.00 94.44 111 GLN A C 1
ATOM 920 O O . GLN A 1 111 ? 2.290 -4.636 -20.590 1.00 94.44 111 GLN A O 1
ATOM 925 N N . VAL A 1 112 ? 2.381 -5.460 -18.503 1.00 93.44 112 VAL A N 1
ATOM 926 C CA . VAL A 1 112 ? 3.732 -4.958 -18.237 1.00 93.44 112 VAL A CA 1
ATOM 927 C C . VAL A 1 112 ? 4.748 -5.811 -18.992 1.00 93.44 112 VAL A C 1
ATOM 929 O O . VAL A 1 112 ? 4.845 -7.018 -18.772 1.00 93.44 112 VAL A O 1
ATOM 932 N N . VAL A 1 113 ? 5.544 -5.167 -19.842 1.00 94.81 113 VAL A N 1
ATOM 933 C CA . VAL A 1 113 ? 6.639 -5.787 -20.589 1.00 94.81 113 VAL A CA 1
ATOM 934 C C . VAL A 1 113 ? 7.968 -5.165 -20.181 1.00 94.81 113 VAL A C 1
ATOM 936 O O . VAL A 1 113 ? 8.097 -3.947 -20.041 1.00 94.81 113 VAL A O 1
ATOM 939 N N . TYR A 1 114 ? 8.974 -6.025 -20.030 1.00 94.69 114 TYR A N 1
ATOM 940 C CA . TYR A 1 114 ? 10.344 -5.654 -19.700 1.00 94.69 114 TYR A CA 1
ATOM 941 C C . TYR A 1 114 ? 11.256 -5.837 -20.911 1.00 94.69 114 TYR A C 1
ATOM 943 O O . TYR A 1 114 ? 11.181 -6.849 -21.607 1.00 94.69 114 TYR A O 1
ATOM 951 N N . GLN A 1 115 ? 12.148 -4.878 -21.142 1.00 94.50 115 GLN A N 1
ATOM 952 C CA . GLN A 1 115 ? 13.155 -4.952 -22.195 1.00 94.50 115 GLN A CA 1
ATOM 953 C C . GLN A 1 115 ? 14.522 -4.560 -21.645 1.00 94.50 115 GLN A C 1
ATOM 955 O O . GLN A 1 115 ? 14.685 -3.477 -21.089 1.00 94.50 115 GLN A O 1
ATOM 960 N N . VAL A 1 116 ? 15.519 -5.418 -21.854 1.00 94.94 116 VAL A N 1
ATOM 961 C CA . VAL A 1 116 ? 16.924 -5.083 -21.607 1.00 94.94 116 VAL A CA 1
ATOM 962 C C . VAL A 1 116 ? 17.545 -4.619 -22.921 1.00 94.94 116 VAL A C 1
ATOM 964 O O . VAL A 1 116 ? 17.367 -5.278 -23.945 1.00 94.94 116 VAL A O 1
ATOM 967 N N 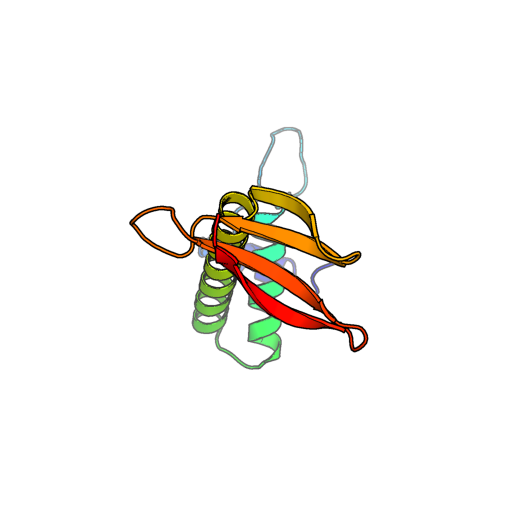. ALA A 1 117 ? 18.258 -3.495 -22.910 1.00 92.44 117 ALA A N 1
ATOM 968 C CA . ALA A 1 117 ? 19.028 -3.034 -24.064 1.00 92.44 117 ALA A CA 1
ATOM 969 C C . ALA A 1 117 ? 20.482 -2.774 -23.673 1.00 92.44 117 ALA A C 1
ATOM 971 O O . ALA A 1 117 ? 20.754 -2.300 -22.570 1.00 92.44 117 ALA A O 1
ATOM 972 N N . GLU A 1 118 ? 21.400 -3.070 -24.586 1.00 91.25 118 GLU A N 1
ATOM 973 C CA . GLU A 1 118 ? 22.794 -2.643 -24.464 1.00 91.25 118 GLU A CA 1
ATOM 974 C C . GLU A 1 118 ? 22.898 -1.135 -24.743 1.00 91.25 118 GLU A C 1
ATOM 976 O O . GLU A 1 118 ? 22.054 -0.568 -25.454 1.00 91.25 118 GLU A O 1
ATOM 981 N N . ILE A 1 119 ? 23.880 -0.490 -24.113 1.00 83.38 119 ILE A N 1
ATOM 982 C CA . ILE A 1 119 ? 24.130 0.957 -24.181 1.00 83.38 119 ILE A CA 1
ATOM 983 C C . ILE A 1 119 ? 25.425 1.216 -24.941 1.00 83.38 119 ILE A C 1
ATOM 985 O O . ILE A 1 119 ? 26.398 0.471 -24.689 1.00 83.38 119 ILE A O 1
#

Secondary structure (DSSP, 8-state):
-----HHHHHHHHHTTSS--B--TT-SS-B--HHHHHHHHHHHHHHHTT--HHHHHHHHHHHHHHHHHHHHHHHHH---EEEETTEEEEEEEESSTTS-EEEEEEE-TTS-EEEEEEE-

InterPro domains:
  IPR000551 MerR-type HTH domain [PF13411] (1-54)
  IPR000551 MerR-type HTH domain [PS50937] (1-62)
  IPR009061 Putative DNA-binding domain superfamily [SSF46955] (1-66)

pLDDT: mean 90.94, std 8.14, range [60.91, 98.44]

Foldseek 3Di:
DQPDDPVVVVVCVVVVLADFDDDPPDPDTHGDPLRSQLSNQLVVVVVVVDDSVVSSVVSVVVVVVVVVVVVQVVVQFPDWDQDPNFTWTWRAAPDPVSQKTKIWDADPVRDIDIDIDGD